Protein AF-A0A2P5X2C3-F1 (afdb_monomer_lite)

InterPro domains:
  IPR016040 NAD(P)-binding domain [PF16363] (27-90)
  IPR036291 NAD(P)-binding domain superfamily [SSF51735] (24-90)

Sequence (90 aa):
MEWVIKAEALQLKEDDDIELCCIAYNLETDSGTSVLEMVAAFKKASGKKIPIKLCPRRPGDAIGVYASTEKTQKELGWKAKYGIAEMCRD

Structure (mmCIF, N/CA/C/O backbone):
data_AF-A0A2P5X2C3-F1
#
_entry.id   AF-A0A2P5X2C3-F1
#
loop_
_atom_site.group_PDB
_atom_site.id
_atom_site.type_symbol
_atom_site.label_atom_id
_atom_site.label_alt_id
_atom_site.label_comp_id
_atom_site.label_asym_id
_atom_site.label_entity_id
_atom_site.label_seq_id
_atom_site.pdbx_PDB_ins_code
_atom_site.Cartn_x
_atom_site.Cartn_y
_atom_site.Cartn_z
_atom_site.occupancy
_atom_site.B_iso_or_equiv
_atom_site.aut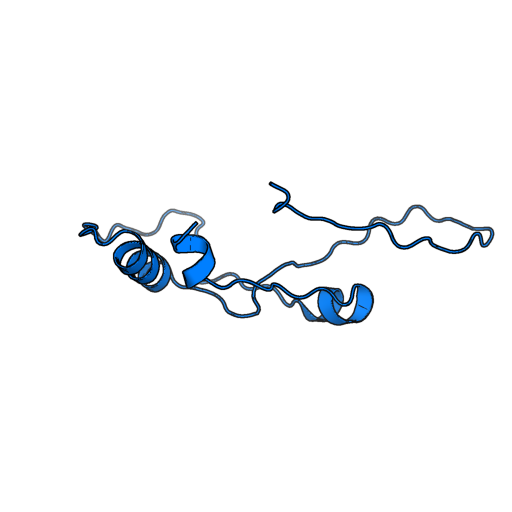h_seq_id
_atom_site.auth_comp_id
_atom_site.auth_asym_id
_atom_site.auth_atom_id
_atom_site.pdbx_PDB_model_num
ATOM 1 N N . MET A 1 1 ? -7.464 18.911 -12.255 1.00 33.00 1 MET A N 1
ATOM 2 C CA . MET A 1 1 ? -7.998 17.596 -11.849 1.00 33.00 1 MET A CA 1
ATOM 3 C C . MET A 1 1 ? -7.573 16.589 -12.905 1.00 33.00 1 MET A C 1
ATOM 5 O O . MET A 1 1 ? -8.279 16.424 -13.883 1.00 33.00 1 MET A O 1
ATOM 9 N N . GLU A 1 2 ? -6.390 16.000 -12.752 1.00 38.50 2 GLU A N 1
ATOM 10 C CA . GLU A 1 2 ? -5.836 14.972 -13.648 1.00 38.50 2 GLU A CA 1
ATOM 11 C C . GLU A 1 2 ? -4.985 14.036 -12.775 1.00 38.50 2 GLU A C 1
ATOM 13 O O . GLU A 1 2 ? -3.789 14.250 -12.627 1.00 38.50 2 GLU A O 1
ATOM 18 N N . TRP A 1 3 ? -5.601 13.067 -12.090 1.00 29.42 3 TRP A N 1
ATOM 19 C CA . TRP A 1 3 ? -4.870 12.180 -11.162 1.00 29.42 3 TRP A CA 1
ATOM 20 C C . TRP A 1 3 ? -5.169 10.690 -11.336 1.00 29.42 3 TRP A C 1
ATOM 22 O O . TRP A 1 3 ? -4.833 9.887 -10.473 1.00 29.42 3 TRP A O 1
ATOM 32 N N . VAL A 1 4 ? -5.731 10.279 -12.474 1.00 47.41 4 VAL A N 1
ATOM 33 C CA . VAL A 1 4 ? -5.893 8.856 -12.793 1.00 47.41 4 VAL A CA 1
ATOM 34 C C . VAL A 1 4 ? -5.245 8.588 -14.146 1.00 47.41 4 VAL A C 1
ATOM 36 O O . VAL A 1 4 ? -5.796 8.923 -15.183 1.00 47.41 4 VAL A O 1
ATOM 39 N N . ILE A 1 5 ? -4.036 8.023 -14.080 1.00 44.03 5 ILE A N 1
ATOM 40 C CA . ILE A 1 5 ? -3.304 7.330 -15.151 1.00 44.03 5 ILE A CA 1
ATOM 41 C C . ILE A 1 5 ? -3.198 8.121 -16.467 1.00 44.03 5 ILE A C 1
ATOM 43 O O . ILE A 1 5 ? -3.947 7.906 -17.415 1.00 44.03 5 ILE A O 1
ATOM 47 N N . LYS A 1 6 ? -2.162 8.960 -16.576 1.00 36.84 6 LYS A N 1
ATOM 48 C CA . LYS A 1 6 ? -1.600 9.302 -17.887 1.00 36.84 6 LYS A CA 1
ATOM 49 C C . LYS A 1 6 ? -0.636 8.182 -18.287 1.00 36.84 6 LYS A C 1
ATOM 51 O O . LYS A 1 6 ? 0.544 8.218 -17.953 1.00 36.84 6 LYS A O 1
ATOM 56 N N . ALA A 1 7 ? -1.164 7.141 -18.922 1.00 41.47 7 ALA A N 1
ATOM 57 C CA . ALA A 1 7 ? -0.351 6.235 -19.720 1.00 41.47 7 ALA A CA 1
ATOM 58 C C . ALA A 1 7 ? -0.239 6.879 -21.105 1.00 41.47 7 ALA A C 1
ATOM 60 O O . ALA A 1 7 ? -1.136 6.747 -21.934 1.00 41.47 7 ALA A O 1
ATOM 61 N N . GLU A 1 8 ? 0.805 7.678 -21.321 1.00 45.16 8 GLU A N 1
ATOM 62 C CA . GLU A 1 8 ? 1.115 8.169 -22.662 1.00 45.16 8 GLU A CA 1
ATOM 63 C C . GLU A 1 8 ? 1.650 6.986 -23.475 1.00 45.16 8 GLU A C 1
ATOM 65 O O . GLU A 1 8 ? 2.663 6.380 -23.125 1.00 45.16 8 GLU A O 1
ATOM 70 N N . ALA A 1 9 ? 0.926 6.622 -24.534 1.00 44.41 9 ALA A N 1
ATOM 71 C CA . ALA A 1 9 ? 1.408 5.680 -25.529 1.00 44.41 9 ALA A CA 1
ATOM 72 C C . ALA A 1 9 ? 2.638 6.302 -26.206 1.00 44.41 9 ALA A C 1
ATOM 74 O O . ALA A 1 9 ? 2.520 7.257 -26.975 1.00 44.41 9 ALA A O 1
ATOM 75 N N . LEU A 1 10 ? 3.826 5.797 -25.876 1.00 46.09 10 LEU A N 1
ATOM 76 C CA . LEU A 1 10 ? 5.057 6.123 -26.588 1.00 46.09 10 LEU A CA 1
ATOM 77 C C . LEU A 1 10 ? 4.890 5.696 -28.051 1.00 46.09 10 LEU A C 1
ATOM 79 O O . LEU A 1 10 ? 4.539 4.550 -28.325 1.00 46.09 10 LEU A O 1
ATOM 83 N N . GLN A 1 11 ? 5.114 6.630 -28.979 1.00 44.41 11 GLN A N 1
ATOM 84 C CA . GLN A 1 11 ? 5.103 6.377 -30.419 1.00 44.41 11 GLN A CA 1
ATOM 85 C C . GLN A 1 11 ? 6.111 5.274 -30.761 1.00 44.41 11 GLN A C 1
ATOM 87 O O . GLN A 1 11 ? 7.323 5.498 -30.778 1.00 44.41 11 GLN A O 1
ATOM 92 N N . LEU A 1 12 ? 5.589 4.073 -31.012 1.00 48.69 12 LEU A N 1
ATOM 93 C CA . LEU A 1 12 ? 6.320 2.982 -31.637 1.00 48.69 12 LEU A CA 1
ATOM 94 C C . LEU A 1 12 ? 6.585 3.377 -33.093 1.00 48.69 12 LEU A C 1
ATOM 96 O O . LEU A 1 12 ? 5.692 3.870 -33.782 1.00 48.69 12 LEU A O 1
ATOM 100 N N . LYS A 1 13 ? 7.837 3.225 -33.525 1.00 47.84 13 LYS A N 1
ATOM 101 C CA . LYS A 1 13 ? 8.248 3.460 -34.911 1.00 47.84 13 LYS A CA 1
ATOM 102 C C . LYS A 1 13 ? 7.528 2.460 -35.819 1.00 47.84 13 LYS A C 1
ATOM 104 O O . LYS A 1 13 ? 7.431 1.290 -35.462 1.00 47.84 13 LYS A O 1
ATOM 109 N N . GLU A 1 14 ? 7.029 2.944 -36.954 1.00 55.59 14 GLU A N 1
ATOM 110 C CA . GLU A 1 14 ? 6.510 2.112 -38.042 1.00 55.59 14 GLU A CA 1
ATOM 111 C C . GLU A 1 14 ? 7.654 1.258 -38.600 1.00 55.59 14 GLU A C 1
ATOM 113 O O . GLU A 1 14 ? 8.505 1.764 -39.325 1.00 55.59 14 GLU A O 1
ATOM 118 N N . ASP A 1 15 ? 7.673 -0.018 -38.221 1.00 50.19 15 ASP A N 1
ATOM 119 C CA . ASP A 1 15 ? 8.364 -1.092 -38.930 1.00 50.19 15 ASP A CA 1
ATOM 120 C C . ASP A 1 15 ? 7.311 -2.173 -39.239 1.00 50.19 15 ASP A C 1
ATOM 122 O O . ASP A 1 15 ? 6.485 -2.522 -38.387 1.00 50.19 15 ASP A O 1
ATOM 126 N N . ASP A 1 16 ? 7.302 -2.636 -40.490 1.00 51.41 16 ASP A N 1
ATOM 127 C CA . ASP A 1 16 ? 6.382 -3.627 -41.056 1.00 51.41 16 ASP A CA 1
ATOM 128 C C . ASP A 1 16 ? 6.496 -4.984 -40.332 1.00 51.41 16 ASP A C 1
ATOM 130 O O . ASP A 1 16 ? 7.394 -5.765 -40.622 1.00 51.41 16 ASP A O 1
ATOM 134 N N . ASP A 1 17 ? 5.617 -5.216 -39.350 1.00 51.72 17 ASP A N 1
ATOM 135 C CA . ASP A 1 17 ? 5.042 -6.499 -38.887 1.00 51.72 17 ASP A CA 1
ATOM 136 C C . ASP A 1 17 ? 4.450 -6.278 -37.479 1.00 51.72 17 ASP A C 1
ATOM 138 O O . ASP A 1 17 ? 4.991 -6.695 -36.452 1.00 51.72 17 ASP A O 1
ATOM 142 N N . ILE A 1 18 ? 3.333 -5.543 -37.397 1.00 55.50 18 ILE A N 1
ATOM 143 C CA . ILE A 1 18 ? 2.692 -5.231 -36.111 1.00 55.50 18 ILE A CA 1
ATOM 144 C C . ILE A 1 18 ? 1.852 -6.433 -35.660 1.00 55.50 18 ILE A C 1
ATOM 146 O O . ILE A 1 18 ? 0.648 -6.517 -35.910 1.00 55.50 18 ILE A O 1
ATOM 150 N N . GLU A 1 19 ? 2.486 -7.364 -34.952 1.00 54.25 19 GLU A N 1
ATOM 151 C CA . GLU A 1 19 ? 1.781 -8.299 -34.079 1.00 54.25 19 GLU A CA 1
ATOM 152 C C . GLU A 1 19 ? 1.135 -7.480 -32.948 1.00 54.25 19 GLU A C 1
ATOM 154 O O . GLU A 1 19 ? 1.817 -6.870 -32.121 1.00 54.25 19 GLU A O 1
ATOM 159 N N . LEU A 1 20 ? -0.197 -7.397 -32.936 1.00 57.22 20 LEU A N 1
ATOM 160 C CA . LEU A 1 20 ? -0.951 -6.603 -31.963 1.00 57.22 20 LEU A CA 1
ATOM 161 C C . LEU A 1 20 ? -0.870 -7.281 -30.583 1.00 57.22 20 LEU A C 1
ATOM 163 O O . LEU A 1 20 ? -1.724 -8.076 -30.198 1.00 57.22 20 LEU A O 1
ATOM 167 N N . CYS A 1 21 ? 0.212 -7.006 -29.856 1.00 71.75 21 CYS A N 1
ATOM 168 C CA . CYS A 1 21 ? 0.536 -7.624 -28.578 1.00 71.75 21 CYS A CA 1
ATOM 169 C C . CYS A 1 21 ? 0.168 -6.690 -27.417 1.00 71.75 21 CYS A C 1
ATOM 171 O O . CYS A 1 21 ? 0.746 -5.617 -27.241 1.00 71.75 21 CYS A O 1
ATOM 173 N N . CYS A 1 22 ? -0.802 -7.100 -26.597 1.00 84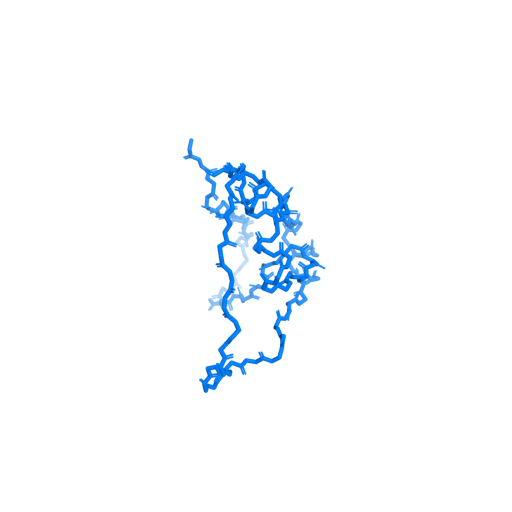.44 22 CYS A N 1
ATOM 174 C CA . CYS A 1 22 ? -1.127 -6.410 -25.351 1.00 84.44 22 CYS A CA 1
ATOM 175 C C . CYS A 1 22 ? -0.109 -6.779 -24.266 1.00 84.44 22 CYS A C 1
ATOM 177 O O . CYS A 1 22 ? 0.013 -7.947 -23.894 1.00 84.44 22 CYS A O 1
ATOM 179 N N . ILE A 1 23 ? 0.570 -5.780 -23.701 1.00 88.81 23 ILE A N 1
ATOM 180 C CA . ILE A 1 23 ? 1.555 -5.985 -22.636 1.00 88.81 23 ILE A CA 1
ATOM 181 C C . ILE A 1 23 ? 0.962 -5.568 -21.286 1.00 88.81 23 ILE A C 1
ATOM 183 O O . ILE A 1 23 ? 0.563 -4.423 -21.090 1.00 88.81 23 ILE A O 1
ATOM 187 N N . ALA A 1 24 ? 0.935 -6.500 -20.330 1.00 91.75 24 ALA A N 1
ATOM 188 C CA . ALA A 1 24 ? 0.523 -6.222 -18.956 1.00 91.75 24 ALA A CA 1
ATOM 189 C C . ALA A 1 24 ? 1.690 -5.693 -18.101 1.00 91.75 24 ALA A C 1
ATOM 191 O O . ALA A 1 24 ? 2.831 -6.167 -18.216 1.00 91.75 24 ALA A O 1
ATOM 192 N N . TYR A 1 25 ? 1.367 -4.753 -17.208 1.00 91.56 25 TYR A N 1
ATOM 193 C CA . TYR A 1 25 ? 2.283 -4.116 -16.262 1.00 91.56 25 TYR A CA 1
ATOM 194 C C . TYR A 1 25 ? 1.672 -4.069 -14.863 1.00 91.56 25 TYR A C 1
ATOM 196 O O . TYR A 1 25 ? 0.493 -3.762 -14.694 1.00 91.56 25 TYR A O 1
ATOM 204 N N . ASN A 1 26 ? 2.502 -4.330 -13.857 1.00 92.19 26 ASN A N 1
ATOM 205 C CA . ASN A 1 26 ? 2.145 -4.143 -12.457 1.00 92.19 26 ASN A CA 1
ATOM 206 C C . ASN A 1 26 ? 2.412 -2.694 -12.046 1.00 92.19 26 ASN A C 1
ATOM 208 O O . ASN A 1 26 ? 3.500 -2.169 -12.299 1.00 92.19 26 ASN A O 1
ATOM 212 N N . LEU A 1 27 ? 1.451 -2.069 -11.372 1.00 91.81 27 LEU A N 1
ATOM 213 C CA . LEU A 1 27 ? 1.576 -0.717 -10.834 1.00 91.81 27 LEU A CA 1
ATOM 214 C C . LEU A 1 27 ? 1.409 -0.776 -9.314 1.00 91.81 27 LEU A C 1
ATOM 216 O O . LEU A 1 27 ? 0.340 -1.129 -8.824 1.00 91.81 27 LEU A O 1
ATOM 220 N N . GLU A 1 28 ? 2.455 -0.425 -8.573 1.00 88.19 28 GLU A N 1
ATOM 221 C CA . GLU A 1 28 ? 2.439 -0.369 -7.108 1.00 88.19 28 GLU A CA 1
ATOM 222 C C . GLU A 1 28 ? 3.393 0.726 -6.602 1.00 88.19 28 GLU A C 1
ATOM 224 O O . GLU A 1 28 ? 4.205 1.271 -7.351 1.00 88.19 28 GLU A O 1
ATOM 229 N N . THR A 1 29 ? 3.282 1.057 -5.318 1.00 85.00 29 THR A N 1
ATOM 230 C CA . THR A 1 29 ? 4.090 2.019 -4.557 1.00 85.00 29 THR A CA 1
ATOM 231 C C . THR A 1 29 ? 5.385 1.436 -3.972 1.00 85.00 29 THR A C 1
ATOM 233 O O . THR A 1 29 ? 5.943 2.016 -3.042 1.00 85.00 29 THR A O 1
ATOM 236 N N . ASP A 1 30 ? 5.857 0.286 -4.473 1.00 74.06 30 ASP A N 1
ATOM 237 C CA . ASP A 1 30 ? 7.032 -0.493 -4.011 1.00 74.06 30 ASP A CA 1
ATOM 238 C C . ASP A 1 30 ? 6.996 -0.947 -2.533 1.00 74.06 30 ASP A C 1
ATOM 240 O O . ASP A 1 30 ? 7.902 -1.626 -2.051 1.00 74.06 30 ASP A O 1
ATOM 244 N N . SER A 1 31 ? 5.959 -0.566 -1.792 1.00 80.12 31 SER A N 1
ATOM 245 C CA . SER A 1 31 ? 5.801 -0.805 -0.364 1.00 80.12 31 SER A CA 1
ATOM 246 C C . SER A 1 31 ? 4.352 -1.164 -0.093 1.00 80.12 31 SER A C 1
ATOM 248 O O . SER A 1 31 ? 3.441 -0.360 -0.305 1.00 80.12 31 SER A O 1
ATOM 250 N N . GLY A 1 32 ? 4.126 -2.393 0.358 1.00 85.06 32 GLY A N 1
ATOM 251 C CA . GLY A 1 32 ? 2.785 -2.796 0.731 1.00 85.06 32 GLY A CA 1
ATOM 252 C C . GLY A 1 32 ? 2.401 -2.269 2.108 1.00 85.06 32 GLY A C 1
ATOM 253 O O . GLY A 1 32 ? 3.239 -2.073 2.984 1.00 85.06 32 GLY A O 1
ATOM 254 N N . THR A 1 33 ? 1.106 -2.030 2.278 1.00 92.31 33 THR A N 1
ATOM 255 C CA . THR A 1 33 ? 0.531 -1.419 3.478 1.00 92.31 33 THR A CA 1
ATOM 256 C C . THR A 1 33 ? -0.452 -2.388 4.119 1.00 92.31 33 THR A C 1
ATOM 258 O O . THR A 1 33 ? -1.374 -2.877 3.466 1.00 92.31 33 THR A O 1
ATOM 261 N N . SER A 1 34 ? -0.282 -2.669 5.408 1.00 93.88 34 SER A N 1
ATOM 262 C CA . SER A 1 34 ? -1.242 -3.466 6.170 1.00 93.88 34 SER A CA 1
ATOM 263 C C . SER A 1 34 ? -2.541 -2.696 6.435 1.00 93.88 34 SER A C 1
ATOM 265 O O . SER A 1 34 ? -2.591 -1.464 6.437 1.00 93.8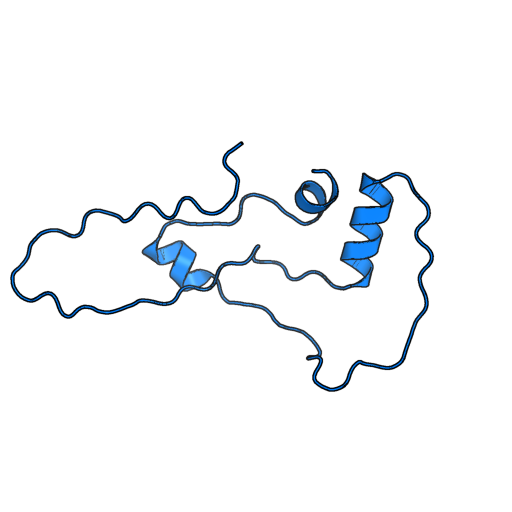8 34 SER A O 1
ATOM 267 N N . VAL A 1 35 ? -3.611 -3.427 6.758 1.00 93.25 35 VAL A N 1
ATOM 268 C CA . VAL A 1 35 ? -4.910 -2.831 7.122 1.00 93.25 35 VAL A CA 1
ATOM 269 C C . VAL A 1 35 ? -4.779 -1.859 8.301 1.00 93.25 35 VAL A C 1
ATOM 271 O O . VAL A 1 35 ? -5.405 -0.801 8.313 1.00 93.25 35 VAL A O 1
ATOM 274 N N . LEU A 1 36 ? -3.957 -2.194 9.299 1.00 94.50 36 LEU A N 1
ATOM 275 C CA . LEU A 1 36 ? -3.794 -1.355 10.485 1.00 94.50 36 LEU A CA 1
ATOM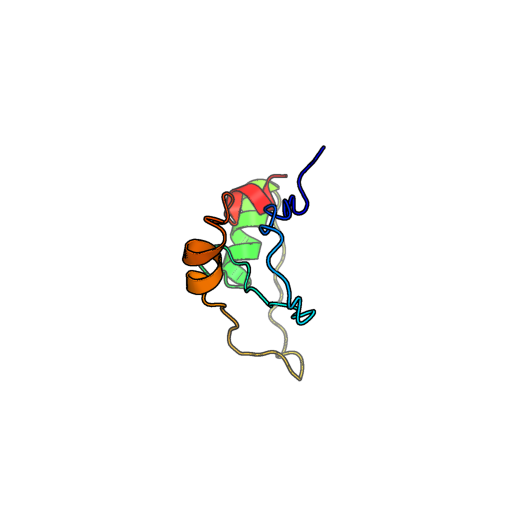 276 C C . LEU A 1 36 ? -2.989 -0.083 10.192 1.00 94.50 36 LEU A C 1
ATOM 278 O O . LEU A 1 36 ? -3.326 0.970 10.734 1.00 94.50 36 LEU A O 1
ATOM 282 N N . GLU A 1 37 ? -1.987 -0.151 9.313 1.00 94.81 37 GLU A N 1
ATOM 283 C CA . GLU A 1 37 ? -1.232 1.025 8.859 1.00 94.81 37 GLU A CA 1
ATOM 284 C C . GLU A 1 37 ? -2.113 1.982 8.054 1.00 94.81 37 GLU A C 1
ATOM 286 O O . GLU A 1 37 ? -2.108 3.181 8.328 1.00 94.81 37 GLU A O 1
ATOM 291 N N . MET A 1 38 ? -2.943 1.459 7.145 1.00 94.25 38 MET A N 1
ATOM 292 C CA . MET A 1 38 ? -3.941 2.244 6.405 1.00 94.25 38 MET A CA 1
ATOM 293 C C . MET A 1 38 ? -4.890 2.977 7.364 1.00 94.25 38 MET A C 1
ATOM 295 O O . MET A 1 38 ? -5.084 4.189 7.264 1.00 94.25 38 MET A O 1
ATOM 299 N N . VAL A 1 39 ? -5.449 2.270 8.353 1.00 95.38 39 VAL A N 1
ATOM 300 C CA . VAL A 1 39 ? -6.347 2.891 9.340 1.00 95.38 39 VAL A CA 1
ATOM 301 C C . VAL A 1 39 ? -5.614 3.938 10.185 1.00 95.38 39 VAL A C 1
ATOM 303 O O . VAL A 1 39 ? -6.194 4.976 10.506 1.00 95.38 39 VAL A O 1
ATOM 306 N N . ALA A 1 40 ? -4.354 3.704 10.557 1.00 95.19 40 ALA A N 1
ATOM 307 C CA . ALA A 1 40 ? -3.551 4.674 11.299 1.00 95.19 40 ALA A CA 1
ATOM 308 C C . ALA A 1 40 ? -3.269 5.942 10.475 1.00 95.19 40 ALA A C 1
ATOM 310 O O . ALA A 1 40 ? -3.441 7.053 10.986 1.00 95.19 40 ALA A O 1
ATOM 311 N N . ALA A 1 41 ? -2.902 5.790 9.201 1.00 95.19 41 ALA A N 1
ATOM 312 C CA . ALA A 1 41 ? -2.692 6.901 8.278 1.00 95.19 41 ALA A CA 1
ATOM 313 C C . ALA A 1 41 ? -3.978 7.720 8.090 1.00 95.19 41 ALA A C 1
ATOM 315 O O . ALA A 1 41 ? -3.954 8.945 8.216 1.00 95.19 41 ALA A O 1
ATOM 316 N N . PHE A 1 42 ? -5.122 7.054 7.925 1.00 96.00 42 PHE A N 1
ATOM 317 C CA . PHE A 1 42 ? -6.410 7.728 7.775 1.00 96.00 42 PHE A CA 1
ATOM 318 C C . PHE A 1 42 ? -6.874 8.427 9.063 1.00 96.00 42 PHE A C 1
ATOM 320 O O . PHE A 1 42 ? -7.399 9.541 9.013 1.00 96.00 42 PHE A O 1
ATOM 327 N N . LYS A 1 43 ? -6.643 7.838 10.248 1.00 96.06 43 LYS A N 1
ATOM 328 C CA . LYS A 1 43 ? -6.874 8.517 11.544 1.00 96.06 43 LYS A CA 1
ATOM 329 C C . LYS A 1 43 ? -6.082 9.817 11.633 1.00 96.06 43 LYS A C 1
ATOM 331 O O . LYS A 1 43 ? -6.626 10.836 12.052 1.00 96.06 43 LYS A O 1
ATOM 336 N N . LYS A 1 44 ? -4.808 9.777 11.231 1.00 95.75 44 LYS A N 1
ATOM 337 C CA . LYS A 1 44 ? -3.922 10.944 11.235 1.00 95.75 44 LYS A CA 1
ATOM 338 C C . LYS A 1 44 ? -4.409 12.018 10.264 1.00 95.75 44 LYS A C 1
ATOM 340 O O . LYS A 1 44 ? -4.497 13.172 10.663 1.00 95.75 44 LYS A O 1
ATOM 345 N N . ALA A 1 45 ? -4.743 11.643 9.031 1.00 96.19 45 ALA A N 1
ATOM 346 C CA . ALA A 1 45 ? -5.188 12.585 8.007 1.00 96.19 45 ALA A CA 1
ATOM 347 C C . ALA A 1 45 ? -6.548 13.222 8.337 1.00 96.19 45 ALA A C 1
ATOM 349 O O . ALA A 1 45 ? -6.719 14.429 8.207 1.00 96.19 45 ALA A O 1
ATOM 350 N N . SER A 1 46 ? -7.499 12.428 8.834 1.00 95.75 46 SER A N 1
ATOM 351 C CA . SER A 1 46 ? -8.847 12.908 9.166 1.00 95.75 46 SER A CA 1
ATOM 352 C C . SER A 1 46 ? -8.945 13.648 10.504 1.00 95.75 46 SER A C 1
ATOM 354 O O . SER A 1 46 ? -9.956 14.303 10.762 1.00 95.75 46 SER A O 1
ATOM 356 N N . GLY A 1 47 ? -7.963 13.487 11.399 1.00 95.56 47 GLY A N 1
ATOM 357 C CA . GLY A 1 47 ? -8.022 13.980 12.781 1.00 95.56 47 GLY A CA 1
ATOM 358 C C . GLY A 1 47 ? -9.121 13.327 13.634 1.00 95.56 47 GLY A C 1
ATOM 359 O O . GLY A 1 47 ? -9.403 13.784 14.742 1.00 95.56 47 GLY A O 1
ATOM 360 N N . LYS A 1 48 ? -9.770 12.266 13.136 1.00 93.94 48 LYS A N 1
ATOM 361 C CA . LYS A 1 48 ? -10.909 11.612 13.789 1.00 93.94 48 LYS A CA 1
ATOM 362 C C . LYS A 1 48 ? -10.498 10.307 14.457 1.00 93.94 48 LYS A C 1
ATOM 364 O O . LYS A 1 48 ? -9.640 9.559 13.986 1.00 93.94 48 LYS A O 1
ATOM 369 N N . LYS A 1 49 ? -11.194 9.975 15.546 1.00 93.81 49 LYS A N 1
ATOM 370 C CA . LYS A 1 49 ? -11.146 8.624 16.112 1.00 93.81 49 LYS A CA 1
ATOM 371 C C . LYS A 1 49 ? -11.914 7.676 15.194 1.00 93.81 49 LYS A C 1
ATOM 373 O O . LYS A 1 49 ? -13.095 7.888 14.943 1.00 93.81 49 LYS A O 1
ATOM 378 N N . ILE A 1 50 ? -11.249 6.614 14.747 1.00 94.44 50 ILE A N 1
ATOM 379 C CA . ILE A 1 50 ? -11.864 5.546 13.950 1.00 94.44 50 ILE A CA 1
ATOM 380 C C . ILE A 1 50 ? -11.933 4.280 14.811 1.00 94.44 50 ILE A C 1
ATOM 382 O O . ILE A 1 50 ? -10.873 3.740 15.166 1.00 94.44 50 ILE A O 1
ATOM 386 N N . PRO A 1 51 ? -13.136 3.825 15.202 1.00 93.56 51 PRO A N 1
ATOM 387 C CA . PRO A 1 51 ? -13.293 2.582 15.943 1.00 93.56 51 PRO A CA 1
ATOM 388 C C . PRO A 1 51 ? -12.926 1.390 15.052 1.00 93.56 51 PRO A C 1
ATOM 390 O O . PRO A 1 51 ? -13.298 1.338 13.884 1.00 93.56 51 PRO A O 1
ATOM 393 N N . ILE A 1 52 ? -12.187 0.432 15.613 1.00 95.50 52 ILE A N 1
ATOM 394 C CA . ILE A 1 52 ? -11.769 -0.798 14.929 1.00 95.50 52 ILE A CA 1
ATOM 395 C C . ILE A 1 52 ? -12.371 -1.973 15.690 1.00 95.50 52 ILE A C 1
ATOM 397 O O . ILE A 1 52 ? -12.276 -2.029 16.916 1.00 95.50 52 ILE A O 1
ATOM 401 N N . LYS A 1 53 ? -12.956 -2.924 14.963 1.00 95.88 53 LYS A N 1
ATOM 402 C CA . LYS A 1 53 ? -13.407 -4.206 15.501 1.00 95.88 53 LYS A CA 1
ATOM 403 C C . LYS A 1 53 ? -12.726 -5.319 14.719 1.00 95.88 53 LYS A C 1
ATOM 405 O O . LYS A 1 53 ? -12.860 -5.378 13.501 1.00 95.88 53 LYS A O 1
ATOM 410 N N . LEU A 1 54 ? -12.000 -6.182 15.423 1.00 95.19 54 LEU A N 1
ATOM 411 C CA . LEU A 1 54 ? -11.439 -7.384 14.818 1.00 95.19 54 LEU A CA 1
ATOM 412 C C . LEU A 1 54 ? -12.568 -8.389 14.574 1.00 95.19 54 LEU A C 1
ATOM 414 O O . LEU A 1 54 ? -13.377 -8.657 15.465 1.00 95.19 54 LEU A O 1
ATOM 418 N N . CYS A 1 55 ? -12.618 -8.918 13.358 1.00 94.12 55 CYS A N 1
ATOM 419 C CA . CYS A 1 55 ? -13.614 -9.878 12.899 1.00 94.12 55 CYS A CA 1
ATOM 420 C C . CYS A 1 55 ? -12.901 -11.088 12.269 1.00 94.12 55 CYS A C 1
ATOM 422 O O . CYS A 1 55 ? -11.724 -10.976 11.914 1.00 94.12 55 CYS A O 1
ATOM 424 N N . PRO A 1 56 ? -13.586 -12.236 12.116 1.00 95.69 56 PRO A N 1
ATOM 425 C CA . PRO A 1 56 ? -13.034 -13.379 11.395 1.00 95.69 56 PRO A CA 1
ATOM 426 C C . PRO A 1 56 ? -12.584 -13.005 9.976 1.00 95.69 56 PRO A C 1
ATOM 428 O O . PRO A 1 56 ? -13.149 -12.099 9.359 1.00 95.69 56 PRO A O 1
ATOM 431 N N . ARG A 1 57 ? -11.588 -13.728 9.449 1.00 94.25 57 ARG A N 1
ATOM 432 C CA . ARG A 1 57 ? -11.094 -13.551 8.075 1.00 94.25 57 ARG A CA 1
ATOM 433 C C . ARG A 1 57 ? -12.233 -13.758 7.078 1.00 94.25 57 ARG A C 1
ATOM 435 O O . ARG A 1 57 ? -12.988 -14.725 7.199 1.00 94.25 57 ARG A O 1
ATOM 442 N N . ARG A 1 58 ? -12.332 -12.892 6.068 1.00 95.19 58 ARG A N 1
ATOM 443 C CA . ARG A 1 58 ? -13.267 -13.108 4.964 1.00 95.19 58 ARG A CA 1
ATOM 444 C C . ARG A 1 58 ? -12.772 -14.295 4.120 1.00 95.19 58 ARG A C 1
ATOM 446 O O . ARG A 1 58 ? -11.589 -14.338 3.773 1.00 95.19 58 ARG A O 1
ATOM 453 N N . PRO A 1 59 ? -13.633 -15.277 3.793 1.00 95.31 59 PRO A N 1
ATOM 454 C CA . PRO A 1 5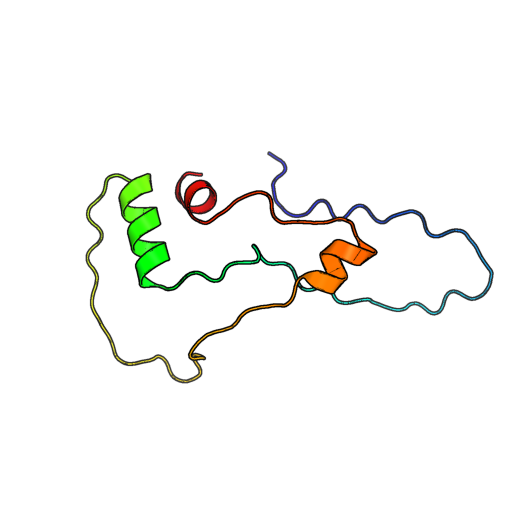9 ? -13.243 -16.387 2.931 1.00 95.31 59 PRO A CA 1
ATOM 455 C C . PRO A 1 59 ? -12.674 -15.877 1.602 1.00 95.31 59 PRO A C 1
ATOM 457 O O . PRO A 1 59 ? -13.290 -15.031 0.958 1.00 95.31 59 PRO A O 1
ATOM 460 N N . GLY A 1 60 ? -11.509 -16.392 1.209 1.00 92.81 60 GLY A N 1
ATOM 461 C CA . GLY A 1 60 ? -10.824 -16.004 -0.029 1.00 92.81 60 GLY A CA 1
ATOM 462 C C . GLY A 1 60 ? -9.796 -14.875 0.107 1.00 92.81 60 GLY A C 1
ATOM 463 O O . GLY A 1 60 ? -9.010 -14.694 -0.818 1.00 92.81 60 GLY A O 1
ATOM 464 N N . ASP A 1 61 ? -9.727 -14.165 1.239 1.00 92.56 61 ASP A N 1
ATOM 465 C CA . ASP A 1 61 ? -8.665 -13.171 1.455 1.00 92.56 61 ASP A CA 1
ATOM 466 C C . ASP A 1 61 ? -7.289 -13.848 1.431 1.00 92.56 61 ASP A C 1
ATOM 468 O O . ASP A 1 61 ? -7.129 -14.921 2.017 1.00 92.56 61 ASP A O 1
ATOM 472 N N . ALA A 1 62 ? -6.285 -13.214 0.821 1.00 89.19 62 ALA A N 1
ATOM 473 C CA . ALA A 1 62 ? -4.875 -13.605 0.907 1.00 89.19 62 ALA A CA 1
ATOM 474 C C . ALA A 1 62 ? -4.210 -13.025 2.173 1.00 89.19 62 ALA A C 1
ATOM 476 O O . ALA A 1 62 ? -4.735 -12.104 2.790 1.00 89.19 62 ALA A O 1
ATOM 477 N N . ILE A 1 63 ? -3.063 -13.579 2.597 1.00 88.81 63 ILE A N 1
ATOM 478 C CA . ILE A 1 63 ? -2.308 -13.037 3.753 1.00 88.81 63 ILE A CA 1
ATOM 479 C C . ILE A 1 63 ? -1.645 -11.700 3.386 1.00 88.81 63 ILE A C 1
ATOM 481 O O . ILE A 1 63 ? -1.589 -10.792 4.209 1.00 88.81 63 ILE A O 1
ATOM 485 N N . GLY A 1 64 ? -1.183 -11.579 2.143 1.00 87.44 64 GLY A N 1
ATOM 486 C CA . GLY A 1 64 ? -0.609 -10.373 1.565 1.00 87.44 64 GLY A CA 1
ATOM 487 C C . GLY A 1 64 ? -0.494 -10.542 0.054 1.00 87.44 64 GLY A C 1
ATOM 488 O O . GLY A 1 64 ? -0.334 -11.663 -0.433 1.00 87.44 64 GLY A O 1
ATOM 489 N N . VAL A 1 65 ? -0.621 -9.438 -0.674 1.00 86.12 65 VAL A N 1
ATOM 490 C CA . VAL A 1 65 ? -0.442 -9.376 -2.126 1.00 86.12 65 VAL A CA 1
ATOM 491 C C . VAL A 1 65 ? 0.408 -8.149 -2.403 1.00 86.12 65 VAL A C 1
ATOM 493 O O . VAL A 1 65 ? 0.048 -7.052 -1.986 1.00 86.12 65 VAL A O 1
ATOM 496 N N . TYR A 1 66 ? 1.527 -8.368 -3.079 1.00 84.62 66 TYR A N 1
ATOM 497 C CA . TYR A 1 66 ? 2.482 -7.346 -3.487 1.00 84.62 66 TYR A CA 1
ATOM 498 C C . TYR A 1 66 ? 2.860 -7.633 -4.940 1.00 84.62 66 TYR A C 1
ATOM 500 O O . TYR A 1 66 ? 2.796 -8.781 -5.392 1.00 84.62 66 TYR A O 1
ATOM 508 N N . ALA A 1 67 ? 3.250 -6.609 -5.673 1.00 86.25 67 ALA A N 1
ATOM 509 C CA . ALA A 1 67 ? 3.540 -6.635 -7.088 1.00 86.25 67 ALA A CA 1
ATOM 510 C C . ALA A 1 67 ? 4.964 -6.127 -7.353 1.00 86.25 67 ALA A C 1
ATOM 512 O O . ALA A 1 67 ? 5.374 -5.047 -6.939 1.00 86.25 67 ALA A O 1
ATOM 513 N N . SER A 1 68 ? 5.742 -6.899 -8.115 1.00 89.62 68 SER A N 1
ATOM 514 C CA . SER A 1 68 ? 7.007 -6.373 -8.633 1.00 89.62 68 SER A CA 1
ATOM 515 C C . SER A 1 68 ? 6.719 -5.312 -9.693 1.00 89.62 68 SER A C 1
ATOM 517 O O . SER A 1 68 ? 6.038 -5.594 -10.682 1.00 89.62 68 SER A O 1
ATOM 519 N N . THR A 1 69 ? 7.262 -4.114 -9.491 1.00 91.12 69 THR A N 1
ATOM 520 C CA . THR A 1 69 ? 7.182 -2.959 -10.397 1.00 91.12 69 THR A CA 1
ATOM 521 C C . THR A 1 69 ? 8.412 -2.835 -11.299 1.00 91.12 69 THR A C 1
ATOM 523 O O . THR A 1 69 ? 8.484 -1.908 -12.102 1.00 91.12 69 THR A O 1
ATOM 526 N N . GLU A 1 70 ? 9.363 -3.774 -11.223 1.00 92.00 70 GLU A N 1
ATOM 527 C CA . GLU A 1 70 ? 10.638 -3.723 -11.953 1.00 92.00 70 GLU A CA 1
ATOM 528 C C . GLU A 1 70 ? 10.432 -3.541 -13.462 1.00 92.00 70 GLU A C 1
ATOM 530 O O . GLU A 1 70 ? 11.047 -2.670 -14.078 1.00 92.00 70 GLU A O 1
ATOM 535 N N . LYS A 1 71 ? 9.502 -4.307 -14.047 1.00 91.62 71 LYS A N 1
ATOM 536 C CA . LYS A 1 71 ? 9.156 -4.222 -15.472 1.00 91.62 71 LYS A CA 1
ATOM 537 C C . LYS A 1 71 ? 8.676 -2.820 -15.857 1.00 91.62 71 LYS A C 1
ATOM 539 O O . LYS A 1 71 ? 9.144 -2.240 -16.829 1.00 91.62 71 LYS A O 1
ATOM 544 N N . THR A 1 72 ? 7.768 -2.266 -15.062 1.00 92.56 72 THR A N 1
ATOM 545 C CA . THR A 1 72 ? 7.186 -0.935 -15.260 1.00 92.56 72 THR A CA 1
ATOM 546 C C . THR A 1 72 ? 8.242 0.163 -15.128 1.00 92.56 72 THR A C 1
ATOM 548 O O . THR A 1 72 ? 8.293 1.072 -15.954 1.00 92.56 72 THR A O 1
ATOM 551 N N . GLN A 1 73 ? 9.121 0.066 -14.128 1.00 91.81 73 GLN A N 1
ATOM 552 C CA . GLN A 1 73 ? 10.206 1.028 -13.929 1.00 91.81 73 GLN A CA 1
ATOM 553 C C . GLN A 1 73 ? 11.208 0.985 -15.086 1.00 91.81 73 GLN A C 1
ATOM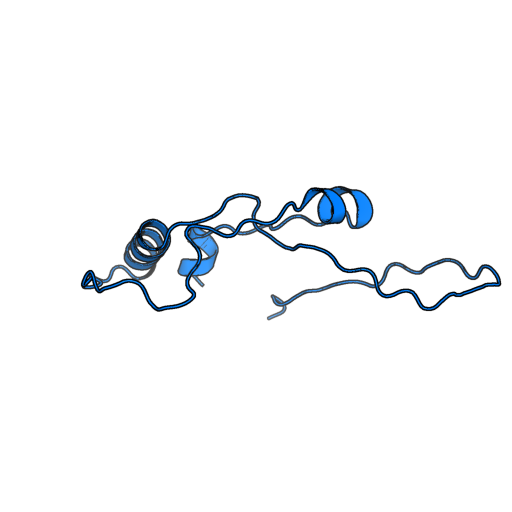 555 O O . GLN A 1 73 ? 11.614 2.031 -15.587 1.00 91.81 73 GLN A O 1
ATOM 560 N N . LYS A 1 74 ? 11.584 -0.217 -15.534 1.00 93.31 74 LYS A N 1
ATOM 561 C CA . LYS A 1 74 ? 12.573 -0.420 -16.596 1.00 93.31 74 LYS A CA 1
ATOM 562 C C . LYS A 1 74 ? 12.061 -0.006 -17.974 1.00 93.31 74 LYS A C 1
ATOM 564 O O . LYS A 1 74 ? 12.796 0.633 -18.717 1.00 93.31 74 LYS A O 1
ATOM 569 N N . GLU A 1 75 ? 10.840 -0.400 -18.325 1.00 93.56 75 GLU A N 1
ATOM 570 C CA . GLU A 1 75 ? 10.307 -0.222 -19.682 1.00 93.56 75 GLU A CA 1
ATOM 571 C C . GLU A 1 75 ? 9.562 1.103 -19.857 1.00 93.56 75 GLU A C 1
ATOM 573 O O . GLU A 1 75 ? 9.641 1.707 -20.921 1.00 93.56 75 GLU A O 1
ATOM 578 N N . LEU A 1 76 ? 8.858 1.574 -18.821 1.00 91.44 76 LEU A N 1
ATOM 579 C CA . LEU A 1 76 ? 8.036 2.787 -18.900 1.00 91.44 76 LEU A CA 1
ATOM 580 C C . LEU A 1 76 ? 8.659 3.982 -18.170 1.00 91.44 76 LEU A C 1
ATOM 582 O O . LEU A 1 76 ? 8.115 5.082 -18.234 1.00 91.44 76 LEU A O 1
ATOM 586 N N . GLY A 1 77 ? 9.749 3.785 -17.416 1.00 91.56 77 GLY A N 1
ATOM 587 C CA . GLY A 1 77 ? 10.301 4.825 -16.539 1.00 91.56 77 GLY A CA 1
ATOM 588 C C . GLY A 1 77 ? 9.312 5.284 -15.460 1.00 91.56 77 GLY A C 1
ATOM 589 O O . GLY A 1 77 ? 9.493 6.340 -14.850 1.00 91.56 77 GLY A O 1
ATOM 590 N N . TRP A 1 78 ? 8.233 4.526 -15.246 1.00 92.62 78 TRP A N 1
ATOM 591 C CA . TRP A 1 78 ? 7.143 4.915 -14.367 1.00 92.62 78 TRP A CA 1
ATOM 592 C C . TRP A 1 78 ? 7.416 4.448 -12.943 1.00 92.62 78 TRP A C 1
ATOM 594 O O . TRP A 1 78 ? 7.820 3.309 -12.704 1.00 92.62 78 TRP A O 1
ATOM 604 N N . LYS A 1 79 ? 7.143 5.334 -11.986 1.00 90.38 79 LYS A N 1
ATOM 605 C CA . LYS A 1 79 ? 7.189 5.045 -10.556 1.00 90.38 79 LYS A CA 1
ATOM 606 C C . LYS A 1 79 ? 6.074 5.800 -9.845 1.00 90.38 79 LYS A C 1
ATOM 608 O O . LYS A 1 79 ? 5.823 6.970 -10.151 1.00 90.38 79 LYS A O 1
ATOM 613 N N . ALA A 1 80 ? 5.422 5.148 -8.886 1.00 91.06 80 ALA A N 1
ATOM 614 C CA . ALA A 1 80 ? 4.438 5.811 -8.046 1.00 91.06 80 ALA A CA 1
ATOM 615 C C . ALA A 1 80 ? 5.088 6.962 -7.261 1.00 91.06 80 ALA A C 1
ATOM 617 O O . ALA A 1 80 ? 6.177 6.822 -6.704 1.00 91.06 80 ALA A O 1
ATOM 618 N N . LYS A 1 81 ? 4.414 8.114 -7.230 1.00 91.25 81 LYS A N 1
ATOM 619 C CA . LYS A 1 81 ? 4.930 9.349 -6.611 1.00 91.25 81 LYS A CA 1
ATOM 620 C C . LYS A 1 81 ? 4.364 9.621 -5.219 1.00 91.25 81 LYS A C 1
ATOM 622 O O . LYS A 1 81 ? 4.879 10.485 -4.518 1.00 91.25 81 LYS A O 1
ATOM 627 N N . TYR A 1 82 ? 3.303 8.914 -4.849 1.00 90.56 82 TYR A N 1
ATOM 628 C CA . TYR A 1 82 ? 2.518 9.163 -3.646 1.00 90.56 82 TYR A CA 1
ATOM 629 C C . TYR A 1 82 ? 2.448 7.903 -2.805 1.00 90.56 82 TYR A C 1
ATOM 631 O O . TYR A 1 82 ? 2.281 6.810 -3.346 1.00 90.56 82 TYR A O 1
ATOM 639 N N . GLY A 1 83 ? 2.587 8.067 -1.494 1.00 90.50 83 GLY A N 1
ATOM 640 C CA . GLY A 1 83 ? 2.435 6.998 -0.527 1.00 90.50 83 GLY A CA 1
ATOM 641 C C . GLY A 1 83 ? 1.093 7.070 0.193 1.00 90.50 83 GLY A C 1
ATOM 642 O O . GLY A 1 83 ? 0.199 7.856 -0.127 1.00 90.50 83 GLY A O 1
ATOM 643 N N . ILE A 1 84 ? 0.976 6.249 1.234 1.00 92.31 84 ILE A N 1
ATOM 644 C CA . ILE A 1 84 ? -0.239 6.123 2.043 1.00 92.31 84 ILE A CA 1
ATOM 645 C C . ILE A 1 84 ? -0.681 7.442 2.694 1.00 92.31 84 ILE A C 1
ATOM 647 O O . ILE A 1 84 ? -1.872 7.673 2.893 1.00 92.31 84 ILE A O 1
ATOM 651 N N . ALA A 1 85 ? 0.270 8.315 3.030 1.00 91.38 85 ALA A N 1
ATOM 652 C CA . ALA A 1 85 ? -0.016 9.586 3.680 1.00 91.38 85 ALA A CA 1
ATOM 653 C C . ALA A 1 85 ? -0.705 10.563 2.722 1.00 91.38 85 ALA A C 1
ATOM 655 O O . ALA A 1 85 ? -1.693 11.186 3.103 1.00 91.38 85 ALA A O 1
ATOM 656 N N . GLU A 1 86 ? -0.211 10.673 1.487 1.00 93.44 86 GLU A N 1
ATOM 657 C CA . GLU A 1 86 ? -0.834 11.492 0.450 1.00 93.44 86 GLU A CA 1
ATOM 658 C C . GLU A 1 86 ? -2.188 10.912 0.041 1.00 93.44 86 GLU A C 1
ATOM 660 O O . GLU A 1 86 ? -3.153 11.663 -0.036 1.00 93.44 86 GLU A O 1
ATOM 665 N N . MET A 1 87 ? -2.292 9.583 -0.091 1.00 91.69 87 MET A N 1
ATOM 666 C CA . MET A 1 87 ? -3.565 8.906 -0.370 1.00 91.69 87 MET A CA 1
ATOM 667 C C . MET A 1 87 ? -4.638 9.157 0.695 1.00 91.69 87 MET A C 1
ATOM 669 O O . MET A 1 87 ? -5.812 9.222 0.362 1.00 91.69 87 MET A O 1
ATOM 673 N N . CYS A 1 88 ? -4.266 9.236 1.976 1.00 93.31 88 CYS A N 1
ATOM 674 C CA . CYS A 1 88 ? -5.236 9.457 3.054 1.00 93.31 88 CYS A CA 1
ATOM 675 C C . CYS A 1 88 ? -5.610 10.932 3.251 1.00 93.31 88 CYS A C 1
ATOM 677 O O . CYS A 1 88 ? -6.581 11.208 3.956 1.00 93.31 88 CYS A O 1
ATOM 679 N N . ARG A 1 89 ? -4.800 11.866 2.742 1.00 92.50 89 ARG A N 1
ATOM 680 C CA . ARG A 1 89 ? -4.990 13.311 2.925 1.00 92.50 89 ARG A CA 1
ATOM 681 C C . ARG A 1 89 ? -5.982 13.896 1.922 1.00 92.50 89 ARG A C 1
ATOM 683 O O . ARG A 1 89 ? -6.743 14.779 2.316 1.00 92.50 89 ARG A O 1
ATOM 690 N N . ASP A 1 90 ? -5.891 13.463 0.669 1.00 74.81 90 ASP A N 1
ATOM 691 C CA . ASP A 1 90 ? -6.657 13.991 -0.467 1.00 74.81 90 ASP A CA 1
ATOM 692 C C . ASP A 1 90 ? -8.050 13.334 -0.568 1.00 74.81 90 ASP A C 1
ATOM 694 O O . ASP A 1 90 ? -9.004 14.050 -0.952 1.00 74.81 90 ASP A O 1
#

Organism: Gossypium barbadense (NCBI:txid3634)

Secondary structure (DSSP, 8-state):
---S-----------S-------------SS---HHHHHHHHHHHH-S-------PPPTT--S------HHHHHHH-------HHHHHH-

pLDDT: mean 81.23, std 19.57, range [29.42, 96.19]

Radius of gyration: 18.7 Å; chains: 1; bounding box: 26×34×57 Å

Foldseek 3Di:
DDDPDPPPDDDDDDDPDDPPDDDDADADQQDDDDPVRLVVLLCVQVVDDDDDDDDDDDPPDDPDDDDDRPCVCVPVVDHDPDDSNNVNND